Protein AF-A0A3B8HX50-F1 (afdb_monomer)

Foldseek 3Di:
DPAQVPDFFEDPVQCLLAQVSVVVCLVVVHTQAYEQDCVSDDDPVSSVVSCVSSVVSNGHYHYDDDD

pLDDT: mean 91.82, std 9.69, range [54.97, 98.12]

Sequence (67 aa):
DKLGRRLQLVGDDLFVTNSERLSRGIEMGVCNSILIKVNQIGTLTETLQTVEMAKEAGYTCVISHRS

Solvent-accessible surface area (backbone atoms only — not comparable to full-atom values): 3927 Å² total; per-residue (Å²): 130,86,55,76,85,81,44,86,37,68,31,42,88,76,27,46,39,37,51,71,48,40,52,53,28,58,77,69,67,52,62,51,24,36,37,38,40,70,86,63,30,98,40,71,68,56,39,51,52,32,52,49,54,35,47,78,73,70,26,48,77,42,81,56,82,82,133

Structure (mmCIF, N/CA/C/O backbone):
data_AF-A0A3B8HX50-F1
#
_entry.id   AF-A0A3B8HX50-F1
#
loop_
_atom_site.group_PDB
_atom_site.id
_atom_site.type_symbol
_atom_site.label_atom_id
_atom_site.label_alt_id
_atom_site.label_comp_id
_atom_site.label_asym_id
_atom_site.label_entity_id
_atom_site.label_seq_id
_atom_site.pdbx_PDB_ins_code
_atom_site.Cartn_x
_atom_site.Cartn_y
_atom_site.Cartn_z
_atom_site.occupancy
_atom_site.B_iso_or_equiv
_atom_site.auth_seq_id
_atom_site.auth_comp_id
_atom_site.auth_asym_id
_atom_site.auth_atom_id
_atom_site.pdbx_PDB_model_num
ATOM 1 N N . ASP A 1 1 ? -16.701 3.774 9.986 1.00 57.03 1 ASP A N 1
ATOM 2 C CA . ASP A 1 1 ? -16.056 3.752 11.322 1.00 57.03 1 ASP A CA 1
ATOM 3 C C . ASP A 1 1 ? -16.006 2.433 12.092 1.00 57.03 1 ASP A C 1
ATOM 5 O O . ASP A 1 1 ? -15.033 2.237 12.806 1.00 57.03 1 ASP A O 1
ATOM 9 N N . LYS A 1 2 ? -16.966 1.496 12.001 1.00 63.25 2 LYS A N 1
ATOM 10 C CA . LYS A 1 2 ? -16.961 0.327 12.918 1.00 63.25 2 LYS A CA 1
ATOM 11 C C . LYS A 1 2 ? -15.984 -0.821 12.586 1.00 63.25 2 LYS A C 1
ATOM 13 O O . LYS A 1 2 ? -15.584 -1.523 13.509 1.00 63.25 2 LYS A O 1
ATOM 18 N N . LEU A 1 3 ? -15.601 -1.035 11.322 1.00 73.06 3 LEU A N 1
ATOM 19 C CA . LEU A 1 3 ? -14.875 -2.255 10.908 1.00 73.06 3 LEU A CA 1
ATOM 20 C C . LEU A 1 3 ? -13.339 -2.119 10.945 1.00 73.06 3 LEU A C 1
ATOM 22 O O . LEU A 1 3 ? -12.660 -3.034 11.405 1.00 73.06 3 LEU A O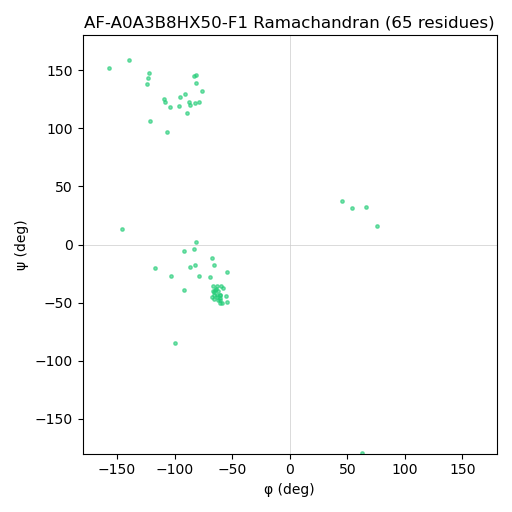 1
ATOM 26 N N . GLY A 1 4 ? -12.789 -0.968 10.545 1.00 71.56 4 GLY A N 1
ATOM 27 C CA . GLY A 1 4 ? -11.343 -0.791 10.329 1.00 71.56 4 GLY A CA 1
ATOM 28 C C . GLY A 1 4 ? -10.451 -0.862 11.576 1.00 71.56 4 GLY A C 1
ATOM 29 O O . GLY A 1 4 ? -9.240 -0.965 11.440 1.00 71.56 4 GLY A O 1
ATOM 30 N N . ARG A 1 5 ? -11.012 -0.836 12.795 1.00 79.06 5 ARG A N 1
ATOM 31 C CA . ARG A 1 5 ? -10.228 -1.023 14.036 1.00 79.06 5 ARG A CA 1
ATOM 32 C C . ARG A 1 5 ? -10.042 -2.486 14.439 1.00 79.06 5 ARG A C 1
ATOM 34 O O . ARG A 1 5 ? -9.195 -2.772 15.274 1.00 79.06 5 ARG A O 1
ATOM 41 N N . ARG A 1 6 ? -10.874 -3.395 13.923 1.00 87.06 6 ARG A N 1
ATOM 42 C CA . ARG A 1 6 ? -10.856 -4.823 14.293 1.00 87.06 6 ARG A CA 1
ATOM 43 C C . ARG A 1 6 ? -10.513 -5.735 13.124 1.00 87.06 6 ARG A C 1
ATOM 45 O O . ARG A 1 6 ? -10.135 -6.876 13.352 1.00 87.06 6 ARG A O 1
ATOM 52 N N . LEU A 1 7 ? -10.688 -5.246 11.899 1.00 92.00 7 LEU A N 1
ATOM 53 C CA . LEU A 1 7 ? -10.495 -6.010 10.677 1.00 92.00 7 LEU A CA 1
ATOM 54 C C . LEU A 1 7 ? -9.476 -5.324 9.781 1.00 92.00 7 LEU A C 1
ATOM 56 O O . LEU A 1 7 ? -9.463 -4.097 9.651 1.00 92.00 7 LEU A O 1
ATOM 60 N N . GLN A 1 8 ? -8.672 -6.148 9.122 1.00 94.06 8 GLN A N 1
ATOM 61 C CA . GLN A 1 8 ? -7.814 -5.701 8.044 1.00 94.06 8 GLN A CA 1
ATOM 62 C C . GLN A 1 8 ? -8.653 -5.545 6.770 1.00 94.06 8 GLN A C 1
ATOM 64 O O . GLN A 1 8 ? -9.308 -6.484 6.321 1.00 94.06 8 GLN A O 1
ATOM 69 N N . LEU A 1 9 ? -8.643 -4.345 6.205 1.00 95.69 9 LEU A N 1
ATOM 70 C CA . LEU A 1 9 ? -9.281 -3.978 4.952 1.00 95.69 9 LEU A CA 1
ATOM 71 C C . LEU A 1 9 ? -8.170 -3.808 3.921 1.00 95.69 9 LEU A C 1
ATOM 73 O O . LEU A 1 9 ? -7.516 -2.768 3.879 1.00 95.69 9 LEU A O 1
ATOM 77 N N . VAL A 1 10 ? -7.927 -4.859 3.140 1.00 97.00 10 VAL A N 1
ATOM 78 C CA . VAL A 1 10 ? -6.814 -4.925 2.186 1.00 97.00 10 VAL A CA 1
ATOM 79 C C . VAL A 1 10 ? -7.235 -4.338 0.842 1.00 97.00 10 VAL A C 1
ATOM 81 O O . VAL A 1 10 ? -8.186 -4.819 0.229 1.00 97.00 10 VAL A O 1
ATOM 84 N N . GLY A 1 11 ? -6.519 -3.318 0.371 1.00 96.69 11 GLY A N 1
ATOM 85 C CA . GLY A 1 11 ? -6.650 -2.802 -0.989 1.00 96.69 11 GLY A CA 1
ATOM 86 C C . GLY A 1 11 ? -5.714 -3.533 -1.952 1.00 96.69 11 GLY A C 1
ATOM 87 O O . GLY A 1 11 ? -4.498 -3.399 -1.844 1.00 96.69 11 GLY A O 1
ATOM 88 N N . ASP A 1 12 ? -6.283 -4.293 -2.889 1.00 95.62 12 ASP A N 1
ATOM 89 C CA . ASP A 1 12 ? -5.563 -4.931 -4.003 1.00 95.62 12 ASP A CA 1
ATOM 90 C C . ASP A 1 12 ? -5.731 -4.098 -5.281 1.00 95.62 12 ASP A C 1
ATOM 92 O O . ASP A 1 12 ? -4.940 -3.193 -5.529 1.00 95.62 12 ASP A O 1
ATOM 96 N N . ASP A 1 13 ? -6.826 -4.286 -6.023 1.00 95.06 13 ASP A N 1
ATOM 97 C CA . ASP A 1 13 ? -7.098 -3.553 -7.272 1.00 95.06 13 ASP A CA 1
ATOM 98 C C . ASP A 1 13 ? -7.317 -2.045 -7.069 1.00 95.06 13 ASP A C 1
ATOM 100 O O . ASP A 1 13 ? -7.217 -1.248 -8.004 1.00 95.06 13 ASP A O 1
ATOM 104 N N . LEU A 1 14 ? -7.599 -1.636 -5.831 1.00 96.12 14 LEU A N 1
ATOM 105 C CA . LEU A 1 14 ? -7.718 -0.230 -5.470 1.00 96.12 14 LEU A CA 1
ATOM 106 C C . LEU A 1 14 ? -6.364 0.486 -5.573 1.00 96.12 14 LEU A C 1
ATOM 108 O O . LEU A 1 14 ? -6.280 1.584 -6.126 1.00 96.12 14 LEU A O 1
ATOM 112 N N . PHE A 1 15 ? -5.307 -0.144 -5.058 1.00 96.69 15 PHE A N 1
ATOM 113 C CA . PHE A 1 15 ? -3.983 0.467 -4.965 1.00 96.69 15 PHE A CA 1
ATOM 114 C C . PHE A 1 15 ? -3.017 -0.045 -6.024 1.00 96.69 15 PHE A C 1
ATOM 116 O O . PHE A 1 15 ? -2.130 0.704 -6.407 1.00 96.69 15 PHE A O 1
ATOM 123 N N . VAL A 1 16 ? -3.193 -1.275 -6.520 1.00 95.50 16 VAL A N 1
ATOM 124 C CA . VAL A 1 16 ? -2.364 -1.935 -7.547 1.00 95.50 16 VAL A CA 1
ATOM 125 C C . VAL A 1 16 ? -0.857 -1.775 -7.321 1.00 95.50 16 VAL A C 1
ATOM 127 O O . VAL A 1 16 ? -0.098 -1.583 -8.264 1.00 95.50 16 VAL A O 1
ATOM 130 N N . THR A 1 17 ? -0.414 -1.818 -6.061 1.00 95.94 17 THR A N 1
ATOM 131 C CA . THR A 1 17 ? 0.993 -1.577 -5.680 1.00 95.94 17 THR A CA 1
ATOM 132 C C . THR A 1 17 ? 1.551 -0.237 -6.212 1.00 95.94 17 THR A C 1
ATOM 134 O O . THR A 1 17 ? 2.732 -0.123 -6.515 1.00 95.94 17 THR A O 1
ATOM 137 N N . ASN A 1 18 ? 0.707 0.792 -6.343 1.00 95.50 18 ASN A N 1
ATOM 138 C CA . ASN A 1 18 ? 1.074 2.124 -6.826 1.00 95.50 18 ASN A CA 1
ATOM 139 C C . ASN A 1 18 ? 1.028 3.157 -5.685 1.00 95.50 18 ASN A C 1
ATOM 141 O O . ASN A 1 18 ? -0.002 3.329 -5.027 1.00 95.50 18 ASN A O 1
ATOM 145 N N . SER A 1 19 ? 2.140 3.866 -5.479 1.00 95.00 19 SER A N 1
ATOM 146 C CA . SER A 1 19 ? 2.321 4.833 -4.390 1.00 95.00 19 SER A CA 1
ATOM 147 C C . SER A 1 19 ? 1.382 6.041 -4.472 1.00 95.00 19 SER A C 1
ATOM 149 O O . SER A 1 19 ? 0.857 6.465 -3.450 1.00 95.00 19 SER A O 1
ATOM 151 N N . GLU A 1 20 ? 1.090 6.568 -5.663 1.00 96.25 20 GLU A N 1
ATOM 152 C CA . GLU A 1 20 ? 0.185 7.715 -5.833 1.00 96.25 20 GLU A CA 1
ATOM 153 C C . GLU A 1 20 ? -1.256 7.356 -5.432 1.00 96.25 20 GLU A C 1
ATOM 155 O O . GLU A 1 20 ? -1.925 8.089 -4.698 1.00 96.25 20 GLU A O 1
ATOM 160 N N . ARG A 1 21 ? -1.725 6.173 -5.851 1.00 97.06 21 ARG A N 1
ATOM 161 C CA . ARG A 1 21 ? -3.048 5.661 -5.461 1.00 97.06 21 ARG A CA 1
ATOM 162 C C . ARG A 1 21 ? -3.132 5.377 -3.969 1.00 97.06 21 ARG A C 1
ATOM 164 O O . ARG A 1 21 ? -4.156 5.678 -3.356 1.00 97.06 21 ARG A O 1
ATOM 171 N N . LEU A 1 22 ? -2.074 4.804 -3.400 1.00 97.81 22 LEU A N 1
ATOM 172 C CA . LEU A 1 22 ? -1.978 4.557 -1.967 1.00 97.81 22 LEU A CA 1
ATOM 173 C C . LEU A 1 22 ? -2.011 5.874 -1.181 1.00 97.81 22 LEU A C 1
ATOM 175 O O . LEU A 1 22 ? -2.815 5.986 -0.262 1.00 97.81 22 LEU A O 1
ATOM 179 N N . SER A 1 23 ? -1.227 6.880 -1.581 1.00 98.06 23 SER A N 1
ATOM 180 C CA . SER A 1 23 ? -1.209 8.211 -0.952 1.00 98.06 23 SER A CA 1
ATOM 181 C C . SER A 1 23 ? -2.608 8.817 -0.899 1.00 98.06 23 SER A C 1
ATOM 183 O O . SER A 1 23 ? -3.090 9.198 0.166 1.00 98.06 23 SER A O 1
ATOM 185 N N . ARG A 1 24 ? -3.321 8.808 -2.030 1.00 98.12 24 ARG A N 1
ATOM 186 C CA . ARG A 1 24 ? -4.706 9.288 -2.087 1.00 98.12 24 ARG A CA 1
ATOM 187 C C . ARG A 1 24 ? -5.645 8.467 -1.197 1.00 98.12 24 ARG A C 1
ATOM 189 O O . ARG A 1 24 ? -6.532 9.024 -0.557 1.00 98.12 24 ARG A O 1
ATOM 196 N N . GLY A 1 25 ? -5.473 7.146 -1.158 1.00 97.56 25 GLY A N 1
ATOM 197 C CA . GLY A 1 25 ? -6.238 6.262 -0.278 1.00 97.56 25 GLY A CA 1
ATOM 198 C C . GLY A 1 25 ? -6.045 6.589 1.200 1.00 97.56 25 GLY A C 1
ATOM 199 O O . GLY A 1 25 ? -7.027 6.674 1.937 1.00 97.56 25 GLY A O 1
ATOM 200 N N . ILE A 1 26 ? -4.798 6.839 1.604 1.00 97.12 26 ILE A N 1
ATOM 201 C CA . ILE A 1 26 ? -4.424 7.240 2.963 1.00 97.12 26 ILE A CA 1
ATOM 202 C C . ILE A 1 26 ? -5.100 8.563 3.332 1.00 97.12 26 ILE A C 1
ATOM 204 O O . ILE A 1 26 ? -5.777 8.625 4.357 1.00 97.12 26 ILE A O 1
ATOM 208 N N . GLU A 1 27 ? -4.990 9.586 2.480 1.00 97.69 27 GLU A N 1
ATOM 209 C CA . GLU A 1 27 ? -5.620 10.899 2.697 1.00 97.69 27 GLU A CA 1
ATOM 210 C C . GLU A 1 27 ? -7.143 10.801 2.845 1.00 97.69 27 GLU A C 1
ATOM 212 O O . GLU A 1 27 ? -7.749 11.493 3.662 1.00 97.69 27 GLU A O 1
ATOM 217 N N . MET A 1 28 ? -7.769 9.908 2.077 1.00 97.06 28 MET A N 1
ATOM 218 C CA . MET A 1 28 ? -9.213 9.677 2.107 1.00 97.06 28 MET A CA 1
ATOM 219 C C . MET A 1 28 ? -9.661 8.720 3.229 1.00 97.06 28 MET A C 1
ATOM 221 O O . MET A 1 28 ? -10.862 8.490 3.379 1.00 97.06 28 MET A O 1
ATOM 225 N N . GLY A 1 29 ? -8.738 8.143 4.006 1.00 95.06 29 GLY A N 1
ATOM 226 C CA . GLY A 1 29 ? -9.049 7.165 5.055 1.00 95.06 29 GLY A CA 1
ATOM 227 C C . GLY A 1 29 ? -9.619 5.843 4.523 1.00 95.06 29 GLY A C 1
ATOM 228 O O . GLY A 1 29 ? -10.475 5.229 5.165 1.00 95.06 29 GLY A O 1
ATOM 229 N N . VAL A 1 30 ? -9.193 5.421 3.330 1.00 95.19 30 VAL A N 1
ATOM 230 C CA . VAL A 1 30 ? -9.692 4.223 2.644 1.00 95.19 30 VAL A CA 1
ATOM 231 C C . VAL A 1 30 ? -8.788 3.031 2.925 1.00 95.19 30 VAL A C 1
ATOM 233 O O . VAL A 1 30 ? -7.612 3.068 2.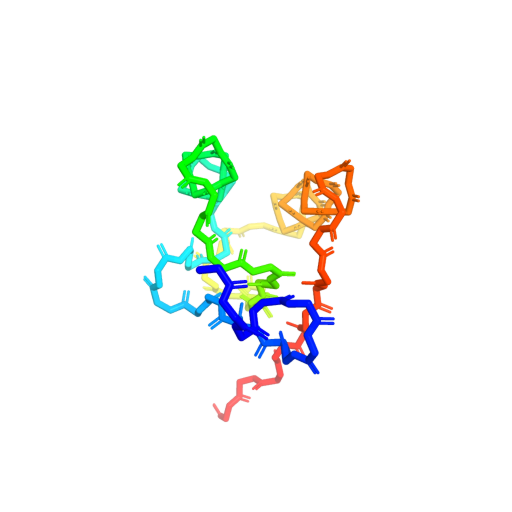595 1.00 95.19 30 VAL A O 1
ATOM 236 N N . CYS A 1 31 ? -9.365 1.923 3.402 1.00 96.44 31 CYS A N 1
ATOM 237 C CA . CYS A 1 31 ? -8.620 0.721 3.800 1.00 96.44 31 CYS A CA 1
ATOM 238 C C . CYS A 1 31 ? -7.662 0.978 4.984 1.00 96.44 31 CYS A C 1
ATOM 240 O O . CYS A 1 31 ? -7.654 2.042 5.596 1.00 96.44 31 CYS A O 1
ATOM 242 N N . ASN A 1 32 ? -6.939 -0.060 5.398 1.00 96.44 32 ASN A N 1
ATOM 243 C CA . ASN A 1 32 ? -5.880 0.027 6.419 1.00 96.44 32 ASN A CA 1
ATOM 244 C C . ASN A 1 32 ? -4.729 -0.955 6.131 1.00 96.44 32 ASN A C 1
ATOM 246 O O . ASN A 1 32 ? -3.897 -1.249 6.988 1.00 96.44 32 ASN A O 1
ATOM 250 N N . SER A 1 33 ? -4.719 -1.510 4.920 1.00 97.38 33 SER A N 1
ATOM 251 C CA . SER A 1 33 ? -3.748 -2.478 4.450 1.00 97.38 33 SER A CA 1
ATOM 252 C C . SER A 1 33 ? -3.684 -2.458 2.928 1.00 97.38 33 SER A C 1
ATOM 254 O O . SER A 1 33 ? -4.680 -2.153 2.265 1.00 97.38 33 SER A O 1
ATOM 256 N N . ILE A 1 34 ? -2.529 -2.808 2.372 1.00 97.94 34 ILE A N 1
ATOM 257 C CA . ILE A 1 34 ? -2.297 -2.932 0.931 1.00 97.94 34 ILE A CA 1
ATOM 258 C C . ILE A 1 34 ? -1.771 -4.330 0.596 1.00 97.94 34 ILE A C 1
ATOM 260 O O . ILE A 1 34 ? -0.916 -4.875 1.303 1.00 97.94 34 ILE A O 1
ATOM 264 N N . LEU A 1 35 ? -2.276 -4.908 -0.497 1.00 97.25 35 LEU A N 1
ATOM 265 C CA . LEU A 1 35 ? -1.697 -6.105 -1.097 1.00 97.25 35 LEU A CA 1
ATOM 266 C C . LEU A 1 35 ? -0.584 -5.689 -2.065 1.00 97.25 35 LEU A C 1
ATOM 268 O O . LEU A 1 35 ? -0.825 -4.975 -3.034 1.00 97.25 35 LEU A O 1
ATOM 272 N N . ILE A 1 36 ? 0.633 -6.146 -1.800 1.00 96.38 36 ILE A N 1
ATOM 273 C CA . ILE A 1 36 ? 1.824 -5.847 -2.587 1.00 96.38 36 ILE A CA 1
ATOM 274 C C . ILE A 1 36 ? 2.063 -6.988 -3.570 1.00 96.38 36 ILE A C 1
ATOM 276 O O . ILE A 1 36 ? 2.302 -8.135 -3.179 1.00 96.38 36 ILE A O 1
ATOM 280 N N . LYS A 1 37 ? 2.039 -6.658 -4.858 1.00 94.12 37 LYS A N 1
ATOM 281 C CA . LYS A 1 37 ? 2.378 -7.544 -5.971 1.00 94.12 37 LYS A CA 1
ATOM 282 C C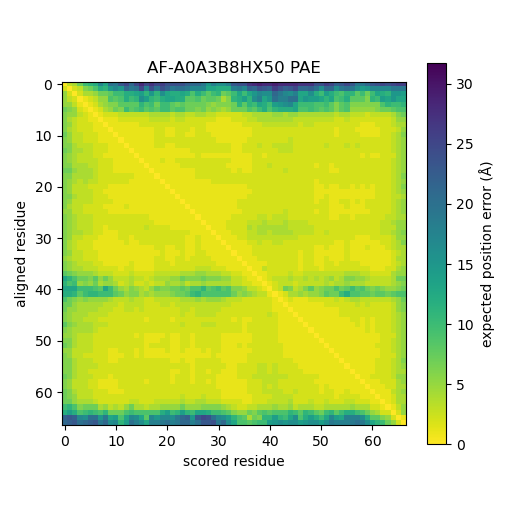 . LYS A 1 37 ? 3.528 -6.906 -6.737 1.00 94.12 37 LYS A C 1
ATOM 284 O O . LYS A 1 37 ? 3.332 -5.953 -7.483 1.00 94.12 37 LYS A O 1
ATOM 289 N N . VAL A 1 38 ? 4.727 -7.464 -6.585 1.00 89.19 38 VAL A N 1
ATOM 290 C CA . VAL A 1 38 ? 5.965 -6.959 -7.217 1.00 89.19 38 VAL A CA 1
ATOM 291 C C . VAL A 1 38 ? 5.870 -6.814 -8.737 1.00 89.19 38 VAL A C 1
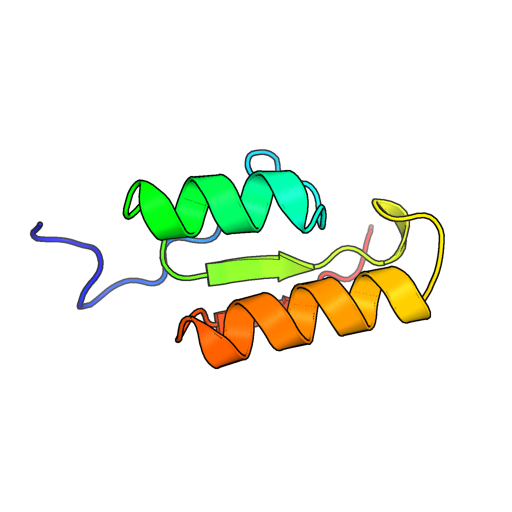ATOM 293 O O . VAL A 1 38 ? 6.614 -6.048 -9.319 1.00 89.19 38 VAL A O 1
ATOM 296 N N . ASN A 1 39 ? 4.965 -7.546 -9.387 1.00 87.19 39 ASN A N 1
ATOM 297 C CA . ASN A 1 39 ? 4.753 -7.509 -10.831 1.00 87.19 39 ASN A CA 1
ATOM 298 C C . ASN A 1 39 ? 3.685 -6.491 -11.278 1.00 87.19 39 ASN A C 1
ATOM 300 O O . ASN A 1 39 ? 3.456 -6.359 -12.477 1.00 87.19 39 ASN A O 1
ATOM 304 N N . GLN A 1 40 ? 2.982 -5.833 -10.347 1.00 85.81 40 GLN A N 1
ATOM 305 C CA . GLN A 1 40 ? 2.084 -4.712 -10.661 1.00 85.81 40 GLN A CA 1
ATOM 306 C C . GLN A 1 40 ? 2.841 -3.386 -10.800 1.00 85.81 40 GLN A C 1
ATOM 308 O O . GLN A 1 40 ? 2.311 -2.447 -11.388 1.00 85.81 40 GLN A O 1
ATOM 313 N N . ILE A 1 41 ? 4.069 -3.321 -10.288 1.00 83.31 41 ILE A N 1
ATOM 314 C CA . ILE A 1 41 ? 4.947 -2.156 -10.355 1.00 83.31 41 ILE A CA 1
ATOM 315 C C . ILE A 1 41 ? 6.255 -2.562 -11.048 1.00 83.31 41 ILE A C 1
ATOM 317 O O . ILE A 1 41 ? 6.655 -3.723 -10.995 1.00 83.31 41 ILE A O 1
ATOM 321 N N . GLY A 1 42 ? 6.881 -1.645 -11.785 1.00 82.69 42 GLY A N 1
ATOM 322 C CA . GLY A 1 42 ? 7.939 -1.989 -12.742 1.00 82.69 42 GLY A CA 1
ATOM 323 C C . GLY A 1 42 ? 9.240 -2.474 -12.101 1.00 82.69 42 GLY A C 1
ATOM 324 O O . GLY A 1 42 ? 9.980 -3.240 -12.720 1.00 82.69 42 GLY A O 1
ATOM 325 N N . THR A 1 43 ? 9.531 -2.040 -10.871 1.00 92.69 43 THR A N 1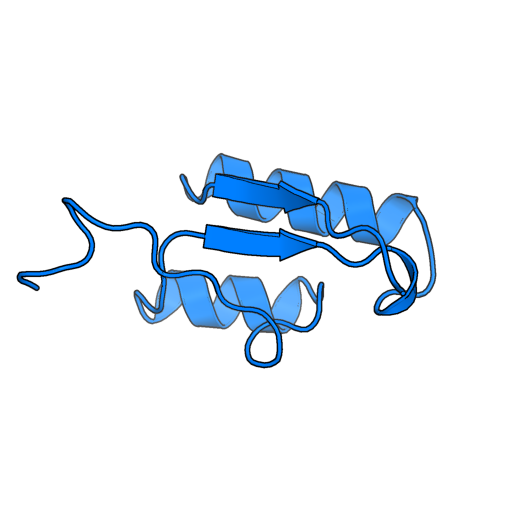
ATOM 326 C CA . THR A 1 43 ? 10.807 -2.317 -10.205 1.00 92.69 43 THR A CA 1
ATOM 327 C C . THR A 1 43 ? 10.669 -2.646 -8.717 1.00 92.69 43 THR A C 1
ATOM 329 O O . THR A 1 43 ? 9.714 -2.270 -8.028 1.00 92.69 43 THR A O 1
ATOM 332 N N . LEU A 1 44 ? 11.691 -3.323 -8.180 1.00 92.50 44 LEU A N 1
ATOM 333 C CA . LEU A 1 44 ? 11.790 -3.600 -6.746 1.00 92.50 44 LEU A CA 1
ATOM 334 C C . LEU A 1 44 ? 11.911 -2.309 -5.923 1.00 92.50 44 LEU A C 1
ATOM 336 O O . LEU A 1 44 ? 11.340 -2.224 -4.841 1.00 92.50 44 LEU A O 1
ATOM 340 N N . THR A 1 45 ? 12.601 -1.293 -6.445 1.00 94.31 45 THR A N 1
ATOM 341 C CA . THR A 1 45 ? 12.735 0.011 -5.783 1.00 94.31 45 THR A CA 1
ATOM 342 C C . THR A 1 45 ? 11.375 0.668 -5.576 1.00 94.31 45 THR A C 1
ATOM 344 O O . THR A 1 45 ? 11.061 1.074 -4.461 1.00 94.31 45 THR A O 1
ATOM 347 N N . GLU A 1 46 ? 10.533 0.710 -6.608 1.00 93.50 46 GLU A N 1
ATOM 348 C CA . GLU A 1 46 ? 9.182 1.279 -6.501 1.00 93.50 46 GLU A CA 1
ATOM 349 C C . GLU A 1 46 ? 8.282 0.448 -5.577 1.00 93.50 46 GLU A C 1
ATOM 351 O O . GLU A 1 46 ? 7.478 0.995 -4.816 1.00 93.50 46 GLU A O 1
ATOM 356 N N . THR A 1 47 ? 8.451 -0.880 -5.587 1.00 94.81 47 THR A N 1
ATOM 357 C CA . THR A 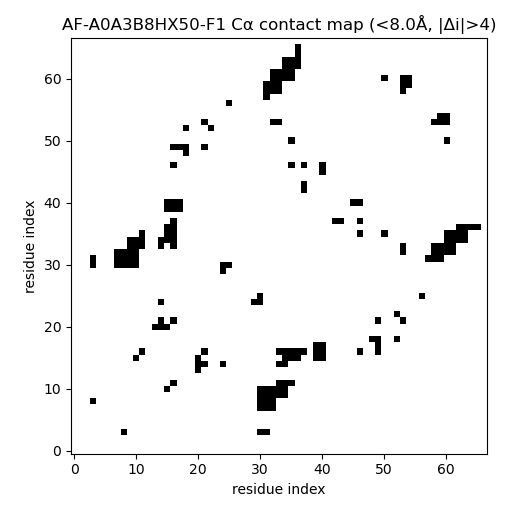1 47 ? 7.765 -1.758 -4.628 1.00 94.81 47 THR A CA 1
ATOM 358 C C . THR A 1 47 ? 8.129 -1.369 -3.196 1.00 94.81 47 THR A C 1
ATOM 360 O O . THR A 1 47 ? 7.246 -1.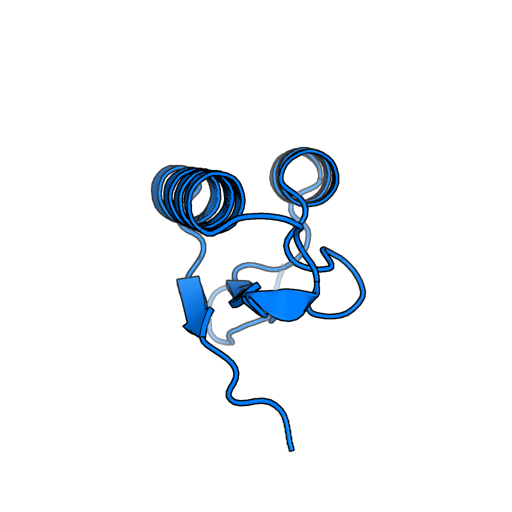182 -2.361 1.00 94.81 47 THR A O 1
ATOM 363 N N . LEU A 1 48 ? 9.425 -1.230 -2.904 1.00 95.06 48 LEU A N 1
ATOM 364 C CA . LEU A 1 48 ? 9.920 -0.890 -1.571 1.00 95.06 48 LEU A CA 1
ATOM 365 C C . LEU A 1 48 ? 9.471 0.507 -1.136 1.00 95.06 48 LEU A C 1
ATOM 367 O O . LEU A 1 48 ? 9.075 0.671 0.012 1.00 95.06 48 LEU A O 1
ATOM 371 N N . GLN A 1 49 ? 9.448 1.482 -2.048 1.00 95.44 49 GLN A N 1
ATOM 372 C CA . GLN A 1 49 ? 8.909 2.820 -1.775 1.00 95.44 49 GLN A CA 1
ATOM 373 C C . GLN A 1 49 ? 7.427 2.773 -1.387 1.00 95.44 49 GLN A C 1
ATOM 375 O O . GLN A 1 49 ? 7.016 3.422 -0.429 1.00 95.44 49 GLN A O 1
ATOM 380 N N . THR A 1 50 ? 6.627 1.972 -2.094 1.00 96.00 50 THR A N 1
ATOM 381 C CA . THR A 1 50 ? 5.197 1.805 -1.785 1.00 96.00 50 THR A CA 1
ATOM 382 C C . THR A 1 50 ? 4.994 1.114 -0.434 1.00 96.00 50 THR A C 1
ATOM 384 O O . THR A 1 50 ? 4.121 1.505 0.339 1.00 96.00 50 THR A O 1
ATOM 387 N N . VAL A 1 51 ? 5.819 0.109 -0.122 1.00 96.62 51 VAL A N 1
ATOM 388 C CA . VAL A 1 51 ? 5.812 -0.569 1.185 1.00 96.62 51 VAL A CA 1
ATOM 389 C C . VAL A 1 51 ? 6.177 0.395 2.313 1.00 96.62 51 VAL A C 1
ATOM 391 O O . VAL A 1 51 ? 5.533 0.364 3.360 1.00 96.62 51 VAL A O 1
ATOM 394 N N . GLU A 1 52 ? 7.190 1.238 2.118 1.00 97.69 52 GLU A N 1
ATOM 395 C CA . GLU A 1 52 ? 7.620 2.196 3.138 1.00 97.69 52 GLU A CA 1
ATOM 396 C C . GLU A 1 52 ? 6.534 3.241 3.407 1.00 97.69 52 GLU A C 1
ATOM 398 O O . GLU A 1 52 ? 6.129 3.414 4.553 1.00 97.69 52 GLU A O 1
ATOM 403 N N . MET A 1 53 ? 5.946 3.814 2.352 1.00 97.75 53 MET A N 1
ATOM 404 C CA . MET A 1 53 ? 4.819 4.746 2.466 1.00 97.75 53 MET A CA 1
ATOM 405 C C . MET A 1 53 ? 3.638 4.141 3.239 1.00 97.75 53 MET A C 1
ATOM 407 O O . MET A 1 53 ? 3.060 4.791 4.110 1.00 97.75 53 MET A O 1
ATOM 411 N N . ALA A 1 54 ? 3.274 2.888 2.947 1.00 97.69 54 ALA A N 1
ATOM 412 C CA . ALA A 1 54 ? 2.218 2.200 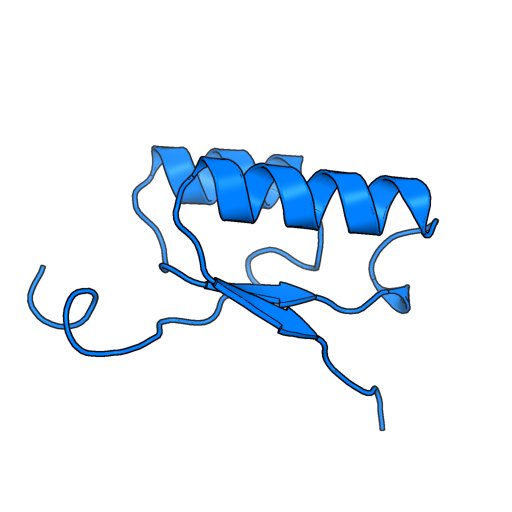3.684 1.00 97.69 54 ALA A CA 1
ATOM 413 C C . ALA A 1 54 ? 2.561 2.074 5.177 1.00 97.69 54 ALA A C 1
ATOM 415 O O . ALA A 1 54 ? 1.718 2.368 6.023 1.00 97.69 54 ALA A O 1
ATOM 416 N N . LYS A 1 55 ? 3.792 1.674 5.515 1.00 97.38 55 LYS A N 1
ATOM 417 C CA . LYS A 1 55 ? 4.228 1.537 6.913 1.00 97.38 55 LYS A CA 1
ATOM 418 C C . LYS A 1 55 ? 4.222 2.867 7.659 1.00 97.38 55 LYS A C 1
ATOM 420 O O . LYS A 1 55 ? 3.719 2.912 8.779 1.00 97.38 55 LYS A O 1
ATOM 425 N N . GLU A 1 56 ? 4.736 3.933 7.048 1.00 98.00 56 GLU A N 1
ATOM 426 C CA . GLU A 1 56 ? 4.744 5.284 7.627 1.00 98.00 56 GLU A CA 1
ATOM 427 C C . GLU A 1 56 ? 3.321 5.786 7.917 1.00 98.00 56 GLU A C 1
ATOM 429 O O . GLU A 1 56 ? 3.079 6.421 8.942 1.00 98.00 56 GLU A O 1
ATOM 434 N N . ALA A 1 57 ? 2.355 5.425 7.067 1.00 97.00 57 ALA A N 1
ATOM 435 C CA . ALA A 1 57 ? 0.937 5.726 7.258 1.00 97.00 57 ALA A CA 1
ATOM 436 C C . ALA A 1 57 ? 0.202 4.762 8.214 1.00 97.00 57 ALA A C 1
ATOM 438 O O . ALA A 1 57 ? -1.011 4.880 8.403 1.00 97.00 57 ALA A O 1
ATOM 439 N N . GLY A 1 58 ? 0.901 3.790 8.811 1.00 96.44 58 GLY A N 1
ATOM 440 C CA . GLY A 1 58 ? 0.320 2.800 9.721 1.00 96.44 58 GLY A CA 1
ATOM 441 C C . GLY A 1 58 ? -0.495 1.696 9.036 1.00 96.44 58 GLY A C 1
ATOM 442 O O . GLY A 1 58 ? -1.258 1.000 9.707 1.00 96.44 58 GLY A O 1
ATOM 443 N N . TYR A 1 59 ? -0.352 1.520 7.721 1.00 97.50 59 TYR A N 1
ATOM 444 C CA . TYR A 1 59 ? -0.974 0.426 6.977 1.00 97.50 59 TYR A CA 1
ATOM 445 C C . TYR A 1 59 ? -0.145 -0.848 7.117 1.00 97.50 59 TYR A C 1
ATOM 447 O O . TYR A 1 59 ? 1.088 -0.829 7.129 1.00 97.50 59 TYR A O 1
ATOM 455 N N . THR A 1 60 ? -0.818 -1.996 7.144 1.00 96.88 60 THR A N 1
ATOM 456 C CA . THR A 1 60 ? -0.127 -3.283 7.005 1.00 96.88 60 THR A CA 1
ATOM 457 C C . THR A 1 60 ? 0.120 -3.606 5.531 1.00 96.88 60 THR A C 1
ATOM 459 O O . THR A 1 60 ? -0.700 -3.309 4.662 1.00 96.88 60 THR A O 1
ATOM 462 N N . CYS A 1 61 ? 1.246 -4.250 5.235 1.00 96.81 61 CYS A N 1
ATOM 463 C CA . CYS A 1 61 ? 1.582 -4.702 3.885 1.00 96.81 61 CYS A CA 1
ATOM 464 C C . CYS A 1 61 ? 1.483 -6.225 3.811 1.00 96.81 61 CYS A C 1
ATOM 466 O O . CYS A 1 61 ? 2.178 -6.922 4.551 1.00 96.81 61 CYS A O 1
ATOM 468 N N . VAL A 1 62 ? 0.659 -6.747 2.904 1.00 96.00 62 VAL A N 1
ATOM 469 C CA . VAL A 1 62 ? 0.567 -8.187 2.629 1.00 96.00 62 VAL A CA 1
ATOM 470 C C . VAL A 1 62 ? 1.282 -8.474 1.316 1.00 96.00 62 VAL A C 1
ATOM 472 O O . VAL A 1 62 ? 0.879 -7.965 0.277 1.00 96.00 62 VAL A O 1
ATOM 475 N N . ILE A 1 63 ? 2.340 -9.285 1.337 1.00 93.88 63 ILE A N 1
ATOM 476 C CA . ILE A 1 63 ? 3.044 -9.673 0.108 1.00 93.88 63 ILE A CA 1
ATOM 477 C C . ILE A 1 63 ? 2.295 -10.833 -0.552 1.00 93.88 63 ILE A C 1
ATOM 479 O O . ILE A 1 63 ? 2.120 -11.889 0.055 1.00 93.88 63 ILE A O 1
ATOM 483 N N . SER A 1 64 ? 1.857 -10.649 -1.797 1.00 90.12 64 SER A N 1
ATOM 484 C CA . SER A 1 64 ? 1.175 -11.690 -2.566 1.00 90.12 64 SER A CA 1
ATOM 485 C C . SER A 1 64 ? 2.175 -12.511 -3.368 1.00 90.12 64 SER A C 1
ATOM 487 O O . SER A 1 64 ? 2.938 -11.970 -4.167 1.00 90.12 64 SER A O 1
ATOM 489 N N . HIS A 1 65 ? 2.082 -13.834 -3.253 1.00 82.12 65 HIS A N 1
ATOM 490 C CA . HIS A 1 65 ? 2.568 -14.724 -4.302 1.00 82.12 65 HIS A CA 1
ATOM 491 C C . HIS A 1 65 ? 1.540 -14.697 -5.447 1.00 82.12 65 HIS A C 1
ATOM 493 O O . HIS A 1 65 ? 0.336 -14.747 -5.185 1.00 82.12 65 HIS A O 1
ATOM 499 N N . ARG A 1 66 ? 1.973 -14.526 -6.699 1.00 67.94 66 ARG A N 1
ATOM 500 C CA . ARG A 1 66 ? 1.081 -14.673 -7.862 1.00 67.94 66 ARG A CA 1
ATOM 501 C C . ARG A 1 66 ? 0.962 -16.164 -8.190 1.00 67.94 66 ARG A C 1
ATOM 503 O O . ARG A 1 66 ? 1.955 -16.879 -8.088 1.00 67.94 66 ARG A O 1
ATOM 510 N N . SER A 1 67 ? -0.253 -16.605 -8.520 1.00 54.97 67 SER A N 1
ATOM 511 C CA . SER A 1 67 ? -0.531 -17.928 -9.099 1.00 54.97 67 SER A CA 1
ATOM 512 C C . SER A 1 67 ? 0.126 -18.087 -10.463 1.00 54.97 67 SER A C 1
ATOM 514 O O . SER A 1 67 ? 0.204 -17.060 -11.181 1.00 54.97 67 SER A O 1
#

Nearest PDB structures (foldseek):
  1w6t-assembly1_A  TM=9.891E-01  e=1.356E-07  Streptococcus pneumoniae TIGR4
  6l7d-assembly1_A  TM=9.797E-01  e=4.005E-07  Mycobacterium tuberculosis H37Rv
  3tqp-assembly1_A  TM=9.884E-01  e=1.033E-06  Coxiella burnetii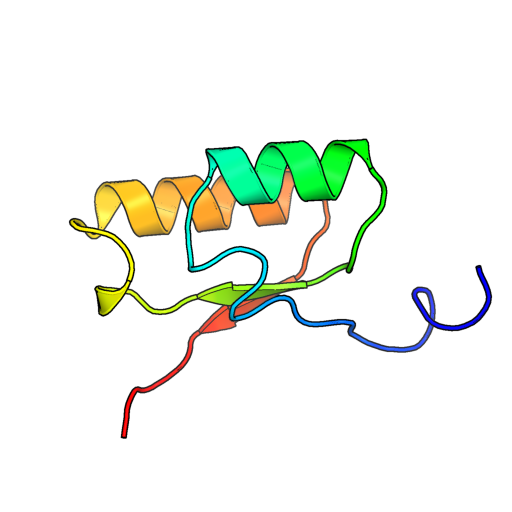
  2xh7-assembly1_A  TM=9.727E-01  e=1.900E-05  Saccharomyces cerevisiae
  2xh4-assembly2_A  TM=9.835E-01  e=2.665E-05  Saccharomyces cerevisiae

Mean predicted aligned error: 3.75 Å

Secondary structure (DSSP, 8-state):
--STTTS--EESTTTTT-HHHHHHHHHTT--SEEEE-TTTSS-HHHHHHHHHHHHHTT-EEEEPPP-

Radius of gyration: 11.28 Å; Cα contacts (8 Å, |Δi|>4): 97; chains: 1; bounding box: 30×29×27 Å